Protein AF-A0A0C1HBW5-F1 (afdb_monomer_lite)

Sequence (124 aa):
MYVACRNGSLKIRKKWKQKFKEFNQKIEDRIELEIIVDAYNESERAMGWYYYLQDTMTIPFKAKCIQSVSTSPLKIDEIIEIIGMNDEENCEYDMFVQVKWKDKETLGVPLKQLKGINVDDKTK

Radius of gyration: 19.71 Å; chains: 1; bounding box: 50×55×44 Å

pLDDT: mean 88.56, std 13.75, range [36.69, 97.75]

Foldseek 3Di:
DDDDPPPPVVVVVVVVVVVVVVVVVVVVCCLDPQQQDPPPDLQSNLVSPQVLLQVQFDDWFKKAFCDDDPQDPDDHRDIWTFGGWDDSVVRSPATWTWTDDPDDDTDTDGPVRIDTDPGDPSND

Secondary structure (DSSP, 8-state):
------HHHHHHHHHHHHHHHHHHHHHHHHIIIIISTT--SHHHHHHHHHHHHHHHS-SSEEEEE-S--TT--PPTT-EEEEEEE--GGGGSSS-EEEEEETTTEEEEEEGGGEEESS--TTT-

Structure (mmCIF, N/CA/C/O backbone):
data_AF-A0A0C1HBW5-F1
#
_entry.id   AF-A0A0C1HBW5-F1
#
loop_
_atom_site.group_PDB
_atom_site.id
_atom_site.type_symbol
_atom_site.label_atom_id
_atom_site.label_alt_id
_atom_site.label_comp_id
_atom_site.label_asym_id
_atom_site.label_entity_id
_atom_site.label_seq_id
_atom_site.pdbx_PDB_ins_code
_atom_site.Cartn_x
_atom_site.Cartn_y
_atom_site.Cartn_z
_atom_site.occupancy
_atom_site.B_iso_or_equiv
_atom_site.auth_seq_id
_atom_site.auth_comp_id
_atom_site.auth_asym_id
_atom_site.auth_atom_id
_atom_site.pdbx_PDB_model_num
ATOM 1 N N . MET A 1 1 ? -29.989 -43.365 -26.267 1.00 36.69 1 MET A N 1
ATOM 2 C CA . MET A 1 1 ? -30.205 -41.929 -25.979 1.00 36.69 1 MET A CA 1
ATOM 3 C C . MET A 1 1 ? -28.894 -41.336 -25.476 1.00 36.69 1 MET A C 1
ATOM 5 O O . MET A 1 1 ? -28.531 -41.567 -24.333 1.00 36.69 1 MET A O 1
ATOM 9 N N . TYR A 1 2 ? -28.140 -40.656 -26.343 1.00 41.19 2 TYR A N 1
ATOM 10 C CA . TYR A 1 2 ? -26.949 -39.893 -25.955 1.00 41.19 2 TYR A CA 1
ATOM 11 C C . TYR A 1 2 ? -27.329 -38.416 -25.872 1.00 41.19 2 TYR A C 1
ATOM 13 O O . TYR A 1 2 ? -27.744 -37.856 -26.881 1.00 41.19 2 TYR A O 1
ATOM 21 N N . VAL A 1 3 ? -27.120 -37.772 -24.722 1.00 44.44 3 VAL A N 1
ATOM 22 C CA . VAL A 1 3 ? -26.873 -36.324 -24.675 1.00 44.44 3 VAL A CA 1
ATOM 23 C C . VAL A 1 3 ? -25.718 -36.073 -23.713 1.00 44.44 3 VAL A C 1
ATOM 25 O O . VAL A 1 3 ? -25.819 -36.233 -22.499 1.00 44.44 3 VAL A O 1
ATOM 28 N N . ALA A 1 4 ? -24.579 -35.717 -24.300 1.00 47.53 4 ALA A N 1
ATOM 29 C CA . ALA A 1 4 ? -23.361 -35.342 -23.611 1.00 47.53 4 ALA A CA 1
ATOM 30 C C . ALA A 1 4 ? -23.499 -33.931 -23.017 1.00 47.53 4 ALA A C 1
ATOM 32 O O . ALA A 1 4 ? -23.410 -32.938 -23.733 1.00 47.53 4 ALA A O 1
ATOM 33 N N . CYS A 1 5 ? -23.630 -33.829 -21.694 1.00 42.75 5 CYS A N 1
ATOM 34 C CA . CYS A 1 5 ? -23.525 -32.560 -20.971 1.00 42.75 5 CYS A CA 1
ATOM 35 C C . CYS A 1 5 ? -22.153 -32.463 -20.272 1.00 42.75 5 CYS A C 1
ATOM 37 O O . CYS A 1 5 ? -22.045 -32.544 -19.055 1.00 42.75 5 CYS A O 1
ATOM 39 N N . ARG A 1 6 ? -21.059 -32.378 -21.047 1.00 51.47 6 ARG A N 1
ATOM 40 C CA . ARG A 1 6 ? -19.685 -32.178 -20.511 1.00 51.47 6 ARG A CA 1
ATOM 41 C C . ARG A 1 6 ? -18.938 -30.976 -21.111 1.00 51.47 6 ARG A C 1
ATOM 43 O O . ARG A 1 6 ? -17.860 -30.620 -20.642 1.00 51.47 6 ARG A O 1
ATOM 50 N N . ASN A 1 7 ? -19.516 -30.300 -22.107 1.00 49.22 7 ASN A N 1
ATOM 51 C CA . ASN A 1 7 ? -18.807 -29.293 -22.911 1.00 49.22 7 ASN A CA 1
ATOM 52 C C . ASN A 1 7 ? -18.790 -27.867 -22.317 1.00 49.22 7 ASN A C 1
ATOM 54 O O . ASN A 1 7 ? -17.967 -27.053 -22.738 1.00 49.22 7 ASN A O 1
ATOM 58 N N . GLY A 1 8 ? -19.650 -27.550 -21.341 1.00 52.88 8 GLY A N 1
ATOM 59 C CA . GLY A 1 8 ? -19.714 -26.215 -20.722 1.00 52.88 8 GLY A CA 1
ATOM 60 C C . GLY A 1 8 ? -18.544 -25.918 -19.775 1.00 52.88 8 GLY A C 1
ATOM 61 O O . GLY A 1 8 ? -17.915 -24.867 -19.871 1.00 52.88 8 GLY A O 1
ATOM 62 N N . SER A 1 9 ? -18.181 -26.878 -18.919 1.00 59.91 9 SER A N 1
ATOM 63 C CA . SER A 1 9 ? -17.140 -26.706 -17.888 1.00 59.91 9 SER A CA 1
ATOM 64 C C . SER A 1 9 ? -15.728 -26.522 -18.473 1.00 59.91 9 SER A C 1
ATOM 66 O O . SER A 1 9 ? -14.962 -25.662 -18.036 1.00 59.91 9 SER A O 1
ATOM 68 N N . LEU A 1 10 ? -15.392 -27.256 -19.542 1.00 58.00 10 LEU A N 1
ATOM 69 C CA . LEU A 1 10 ? -14.079 -27.168 -20.196 1.00 58.00 10 LEU A CA 1
ATOM 70 C C . LEU A 1 10 ? -13.863 -25.836 -20.927 1.00 58.00 10 LEU A C 1
ATOM 72 O O . LEU A 1 10 ? -12.755 -25.297 -20.900 1.00 58.00 10 LEU A O 1
ATOM 76 N N . LYS A 1 11 ? -14.908 -25.287 -21.560 1.00 64.62 11 LYS A N 1
ATOM 77 C CA . LYS A 1 11 ? -14.842 -23.982 -22.237 1.00 64.62 11 LYS A CA 1
ATOM 78 C C . LYS A 1 11 ? -14.648 -22.846 -21.236 1.00 64.62 11 LYS A C 1
ATOM 80 O O . LYS A 1 11 ? -13.801 -21.984 -21.461 1.00 64.62 11 LYS A O 1
ATOM 85 N N . ILE A 1 12 ? -15.360 -22.893 -20.108 1.00 68.69 12 ILE A N 1
ATOM 86 C CA . ILE A 1 12 ? -15.187 -21.942 -19.004 1.00 68.69 12 ILE A CA 1
ATOM 87 C C . ILE A 1 12 ? -13.747 -22.033 -18.483 1.00 68.69 12 ILE A C 1
ATOM 89 O O . ILE A 1 12 ? -13.030 -21.038 -18.496 1.00 68.69 12 ILE A O 1
ATOM 93 N N . ARG A 1 13 ? -13.256 -23.234 -18.156 1.00 69.50 13 ARG A N 1
ATOM 94 C CA . ARG A 1 13 ? -11.890 -23.426 -17.639 1.00 69.50 13 ARG A CA 1
ATOM 95 C C . ARG A 1 13 ? -10.799 -22.933 -18.599 1.00 69.50 13 ARG A C 1
ATOM 97 O O . ARG A 1 13 ? -9.824 -22.344 -18.145 1.00 69.50 13 ARG A O 1
ATOM 104 N N . LYS A 1 14 ? -10.955 -23.133 -19.914 1.00 71.31 14 LYS A N 1
ATOM 105 C CA . LYS A 1 14 ? -10.024 -22.601 -20.929 1.00 71.31 14 LYS A CA 1
ATOM 106 C C . LYS A 1 14 ? -10.069 -21.070 -21.011 1.00 71.31 14 LYS A C 1
ATOM 108 O O . LYS A 1 14 ? -9.013 -20.448 -21.028 1.00 71.31 14 LYS A O 1
ATOM 113 N N . LYS A 1 15 ? -11.265 -20.468 -20.991 1.00 78.69 15 LYS A N 1
ATOM 114 C CA . LYS A 1 15 ? -11.445 -19.006 -21.007 1.00 78.69 15 LYS A CA 1
ATOM 115 C C . LYS A 1 15 ? -10.817 -18.336 -19.781 1.00 78.69 15 LYS A C 1
ATOM 117 O O . LYS A 1 15 ? -10.128 -17.334 -19.928 1.00 78.69 15 LYS A O 1
ATOM 122 N N . TRP A 1 16 ? -11.010 -18.909 -18.590 1.00 77.06 16 TRP A N 1
ATOM 123 C CA . TRP A 1 16 ? -10.391 -18.415 -17.355 1.00 77.06 16 TRP A CA 1
ATOM 124 C C . TRP A 1 16 ? -8.868 -18.533 -17.386 1.00 77.06 16 TRP A C 1
ATOM 126 O O . TRP A 1 16 ? -8.194 -17.576 -17.028 1.00 77.06 16 TRP A O 1
ATOM 136 N N . LYS A 1 17 ? -8.321 -19.655 -17.874 1.00 80.12 17 LYS A N 1
ATOM 137 C CA . LYS A 1 17 ? -6.866 -19.820 -18.037 1.00 80.12 17 LYS A CA 1
ATOM 138 C C . LYS A 1 17 ? -6.260 -18.761 -18.955 1.00 80.12 17 LYS A C 1
ATOM 140 O O . LYS A 1 17 ? -5.233 -18.190 -18.613 1.00 80.12 17 LYS A O 1
ATOM 145 N N . GLN A 1 18 ? -6.898 -18.500 -20.094 1.00 82.31 18 GLN A N 1
ATOM 146 C CA . GLN A 1 18 ? -6.420 -17.498 -21.044 1.00 82.31 18 GLN A CA 1
ATOM 147 C C . GLN A 1 18 ? -6.489 -16.084 -20.450 1.00 82.31 18 GLN A C 1
ATOM 149 O O . GLN A 1 18 ? -5.489 -15.376 -20.452 1.00 82.31 18 GLN A O 1
ATOM 154 N N . LYS A 1 19 ? -7.631 -15.713 -19.852 1.00 81.00 19 LYS A N 1
ATOM 155 C CA . LYS A 1 19 ? -7.802 -14.407 -19.200 1.00 81.00 19 LYS A CA 1
ATOM 156 C C . LYS A 1 19 ? -6.811 -14.198 -18.048 1.00 81.00 19 LYS A C 1
ATOM 158 O O . LYS A 1 19 ? -6.280 -13.108 -17.896 1.00 81.00 19 LYS A O 1
ATOM 163 N N . PHE A 1 20 ? -6.564 -15.232 -17.244 1.00 83.12 20 PHE A N 1
ATOM 164 C CA . PHE A 1 20 ? -5.580 -15.190 -16.161 1.00 83.12 20 PHE A CA 1
ATOM 165 C C . PHE A 1 20 ? -4.159 -15.003 -16.698 1.00 83.12 20 PHE A C 1
ATOM 167 O O . PHE A 1 20 ? -3.422 -14.177 -16.180 1.00 83.12 20 PHE A O 1
ATOM 174 N N . LYS A 1 21 ? -3.798 -15.704 -17.782 1.00 86.44 21 LYS A N 1
ATOM 175 C CA . LYS A 1 21 ? -2.499 -15.532 -18.441 1.00 86.44 21 LYS A CA 1
ATOM 176 C C . LYS A 1 21 ? -2.296 -14.094 -18.930 1.00 86.44 21 LYS A C 1
ATOM 178 O O . LYS A 1 21 ? -1.252 -13.516 -18.671 1.00 86.44 21 LYS A O 1
ATOM 183 N N . GLU A 1 22 ? -3.287 -13.525 -19.613 1.00 85.94 22 GLU A N 1
ATOM 184 C CA . GLU A 1 22 ? -3.232 -12.139 -20.104 1.00 85.94 22 GLU A CA 1
ATOM 185 C C . GLU A 1 22 ? -3.166 -11.118 -18.964 1.00 85.94 22 GLU A C 1
ATOM 187 O O . GLU A 1 22 ? -2.435 -10.139 -19.059 1.00 85.94 22 GLU A O 1
ATOM 192 N N . PHE A 1 23 ? -3.923 -11.337 -17.886 1.00 86.31 23 PHE A N 1
ATOM 193 C CA . PHE A 1 23 ? -3.891 -10.475 -16.706 1.00 86.31 23 PHE A CA 1
ATOM 194 C C . PHE A 1 23 ? -2.525 -10.502 -16.022 1.00 86.31 23 PHE A C 1
ATOM 196 O O . PHE A 1 23 ? -1.980 -9.441 -15.735 1.00 86.31 23 PHE A O 1
ATOM 203 N N . ASN A 1 24 ? -1.954 -11.692 -15.828 1.00 89.31 24 ASN A N 1
ATOM 204 C CA . ASN A 1 24 ? -0.613 -11.821 -15.276 1.00 89.31 24 ASN A CA 1
ATOM 205 C C . ASN A 1 24 ? 0.407 -11.126 -16.174 1.00 89.31 24 ASN A C 1
ATOM 207 O O . ASN A 1 24 ? 1.181 -10.336 -15.663 1.00 89.31 24 ASN A O 1
ATOM 211 N N . GLN A 1 25 ? 0.349 -11.323 -17.497 1.00 92.56 25 GLN A N 1
ATOM 212 C CA . GLN A 1 25 ? 1.284 -10.661 -18.410 1.00 92.56 25 GLN A CA 1
ATOM 213 C C . GLN A 1 25 ? 1.237 -9.138 -18.271 1.00 92.56 25 GLN A C 1
ATOM 215 O O . GLN A 1 25 ? 2.279 -8.516 -18.178 1.00 92.56 25 GLN A O 1
ATOM 220 N N . LYS A 1 26 ? 0.046 -8.537 -18.168 1.00 92.38 26 LYS A N 1
ATOM 221 C CA . LYS A 1 26 ? -0.078 -7.087 -17.949 1.00 92.38 26 LYS A CA 1
ATOM 222 C C . LYS A 1 26 ? 0.528 -6.621 -16.626 1.00 92.38 26 LYS A C 1
ATOM 224 O O . LYS A 1 26 ? 1.005 -5.496 -16.553 1.00 92.38 26 LYS A O 1
ATOM 229 N N . ILE A 1 27 ? 0.455 -7.444 -15.580 1.00 92.81 27 ILE A N 1
ATOM 230 C CA . ILE A 1 27 ? 1.099 -7.139 -14.300 1.00 92.81 27 ILE A CA 1
ATOM 231 C C . ILE A 1 27 ? 2.615 -7.224 -14.450 1.00 92.81 27 ILE A C 1
ATOM 233 O O . ILE A 1 27 ? 3.286 -6.281 -14.053 1.00 92.81 27 ILE A O 1
ATOM 237 N N . GLU A 1 28 ? 3.132 -8.303 -15.042 1.00 94.06 28 GLU A N 1
ATOM 238 C CA . GLU A 1 28 ? 4.571 -8.479 -15.280 1.00 94.06 28 GLU A CA 1
ATOM 239 C C . GLU A 1 28 ? 5.128 -7.347 -16.153 1.00 94.06 28 GLU A C 1
ATOM 241 O O . GLU A 1 28 ? 6.120 -6.727 -15.792 1.00 94.06 28 GLU A O 1
ATOM 246 N N . ASP A 1 29 ? 4.442 -7.007 -17.249 1.00 94.62 29 ASP A N 1
ATOM 247 C CA . ASP A 1 29 ? 4.838 -5.920 -18.149 1.00 94.62 29 ASP A CA 1
ATOM 248 C C . ASP A 1 29 ? 4.892 -4.586 -17.399 1.00 94.62 29 ASP A C 1
ATOM 250 O O . ASP A 1 29 ? 5.837 -3.825 -17.562 1.00 94.62 29 ASP A O 1
ATOM 254 N N . ARG A 1 30 ? 3.905 -4.306 -16.541 1.00 95.12 30 ARG A N 1
ATOM 255 C CA . ARG A 1 30 ? 3.897 -3.085 -15.731 1.00 95.12 30 ARG A CA 1
ATOM 256 C C . ARG A 1 30 ? 5.021 -3.077 -14.700 1.00 95.12 30 ARG A C 1
ATOM 258 O O . ARG A 1 30 ? 5.647 -2.045 -14.500 1.00 95.12 30 ARG A O 1
ATOM 265 N N . ILE A 1 31 ? 5.287 -4.210 -14.054 1.00 95.12 31 ILE A N 1
ATOM 266 C CA . ILE A 1 31 ? 6.400 -4.328 -13.110 1.00 95.12 31 ILE A CA 1
ATOM 267 C C . ILE A 1 31 ? 7.713 -4.012 -13.836 1.00 95.12 31 ILE A C 1
ATOM 269 O O . ILE A 1 31 ? 8.411 -3.089 -13.431 1.00 95.12 31 ILE A O 1
ATOM 273 N N . GLU A 1 32 ? 8.007 -4.705 -14.933 1.00 94.56 32 GLU A N 1
ATOM 274 C CA . GLU A 1 32 ? 9.281 -4.587 -15.655 1.00 94.56 32 GLU A CA 1
ATOM 275 C C . GLU A 1 32 ? 9.456 -3.243 -16.384 1.00 94.56 32 GLU A C 1
ATOM 277 O O . GLU A 1 32 ? 10.565 -2.721 -16.451 1.00 94.56 32 GLU A O 1
ATOM 282 N N . LEU A 1 33 ? 8.378 -2.673 -16.936 1.00 93.88 33 LEU A N 1
ATOM 283 C CA . LEU A 1 33 ? 8.449 -1.499 -17.817 1.00 93.88 33 LEU A CA 1
ATOM 284 C C . LEU A 1 33 ? 8.024 -0.181 -17.164 1.00 93.88 33 LEU A C 1
ATOM 286 O O . LEU A 1 33 ? 8.243 0.869 -17.766 1.00 93.88 33 LEU A O 1
ATOM 290 N N . GLU A 1 34 ? 7.415 -0.210 -15.976 1.00 93.62 34 GLU A N 1
ATOM 291 C CA . GLU A 1 34 ? 7.016 1.008 -15.253 1.00 93.62 34 GLU A CA 1
ATOM 292 C C . GLU A 1 34 ? 7.588 1.077 -13.833 1.00 93.62 34 GLU A C 1
ATOM 294 O O . GLU A 1 34 ? 7.941 2.166 -13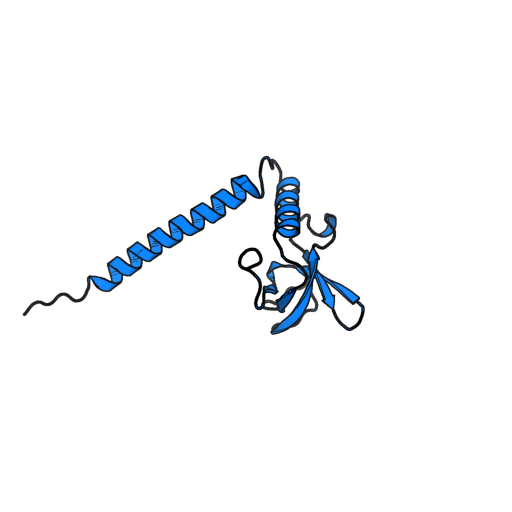.391 1.00 93.62 34 GLU A O 1
ATOM 299 N N . ILE A 1 35 ? 7.688 -0.048 -13.111 1.00 95.00 35 ILE A N 1
ATOM 300 C CA . ILE A 1 35 ? 8.049 -0.037 -11.682 1.00 95.00 35 ILE A CA 1
ATOM 301 C C . ILE A 1 35 ? 9.554 -0.199 -11.474 1.00 95.00 35 ILE A C 1
ATOM 303 O O . ILE A 1 35 ? 10.169 0.609 -10.790 1.00 95.00 35 ILE A O 1
ATOM 307 N N . ILE A 1 36 ? 10.159 -1.244 -12.038 1.00 94.56 36 ILE A N 1
ATOM 308 C CA . ILE A 1 36 ? 11.573 -1.590 -11.814 1.00 94.56 36 ILE A CA 1
ATOM 309 C C . ILE A 1 36 ? 12.448 -1.309 -13.043 1.00 94.56 36 ILE A C 1
ATOM 311 O O . ILE A 1 36 ? 13.423 -2.020 -13.292 1.00 94.56 36 ILE A O 1
ATOM 315 N N . VAL A 1 37 ? 12.091 -0.277 -13.811 1.00 92.50 37 VAL A N 1
ATOM 316 C CA . VAL A 1 37 ? 12.816 0.135 -15.021 1.00 92.50 37 VAL A CA 1
ATOM 317 C C . VAL A 1 37 ? 14.264 0.447 -14.671 1.00 92.50 37 VAL A C 1
ATOM 319 O O . VAL A 1 37 ? 14.529 1.256 -13.786 1.00 92.50 37 VAL A O 1
ATOM 322 N N . ASP A 1 38 ? 15.191 -0.209 -15.367 1.00 91.19 38 ASP A N 1
ATOM 323 C CA . ASP A 1 38 ? 16.636 -0.056 -15.172 1.00 91.19 38 ASP A CA 1
ATOM 324 C C . ASP A 1 38 ? 17.113 -0.297 -13.723 1.00 91.19 38 ASP A C 1
ATOM 326 O O . ASP A 1 38 ? 18.171 0.189 -13.327 1.00 91.19 38 ASP A O 1
ATOM 330 N N . ALA A 1 39 ? 16.368 -1.074 -12.927 1.00 93.75 39 ALA A N 1
ATOM 331 C CA . ALA A 1 39 ? 16.801 -1.482 -11.596 1.00 93.75 39 ALA A CA 1
ATOM 332 C C . ALA A 1 39 ? 17.708 -2.723 -11.677 1.00 93.75 39 ALA A C 1
ATOM 334 O O . ALA A 1 39 ? 17.282 -3.811 -12.074 1.00 93.75 39 ALA A O 1
ATOM 335 N N . TYR A 1 40 ? 18.961 -2.576 -11.258 1.00 91.94 40 TYR A N 1
ATOM 336 C CA . TYR A 1 40 ? 19.995 -3.612 -11.283 1.00 91.94 40 TYR A CA 1
ATOM 337 C C . TYR A 1 40 ? 20.151 -4.337 -9.941 1.00 91.94 40 TYR A C 1
ATOM 339 O O . TYR A 1 40 ? 20.648 -5.465 -9.912 1.00 91.94 40 TYR A O 1
ATOM 347 N N . ASN A 1 41 ? 19.743 -3.715 -8.831 1.00 94.31 41 ASN A N 1
ATOM 348 C CA . ASN A 1 41 ? 19.841 -4.292 -7.489 1.00 94.31 41 ASN A CA 1
ATOM 349 C C . ASN A 1 41 ? 18.527 -4.202 -6.684 1.00 94.31 41 ASN A C 1
ATOM 351 O O . ASN A 1 41 ? 17.534 -3.622 -7.117 1.00 94.31 41 ASN A O 1
ATOM 355 N N . GLU A 1 42 ? 18.503 -4.836 -5.509 1.00 94.19 42 GLU A N 1
ATOM 356 C CA . GLU A 1 42 ? 17.307 -4.920 -4.657 1.00 94.19 42 GLU A CA 1
ATOM 357 C C . GLU A 1 42 ? 16.853 -3.554 -4.124 1.00 94.19 42 GLU A C 1
ATOM 359 O O . GLU A 1 42 ? 15.653 -3.302 -4.057 1.00 94.19 42 GLU A O 1
ATOM 364 N N . SER A 1 43 ? 17.795 -2.660 -3.810 1.00 92.94 43 SER A N 1
ATOM 365 C CA . SER A 1 43 ? 17.495 -1.312 -3.315 1.00 92.94 43 SER A CA 1
ATOM 366 C C . SER A 1 43 ? 16.857 -0.451 -4.405 1.00 92.94 43 SER A C 1
ATOM 368 O O . SER A 1 43 ? 15.814 0.156 -4.180 1.00 92.94 43 SER A O 1
ATOM 370 N N . GLU A 1 44 ? 17.405 -0.476 -5.621 1.00 94.62 44 GLU A N 1
ATOM 371 C CA . GLU A 1 44 ? 16.821 0.213 -6.779 1.00 94.62 44 GLU A CA 1
ATOM 372 C C . GLU A 1 44 ? 15.414 -0.308 -7.083 1.00 94.62 44 GLU A C 1
ATOM 374 O O . GLU A 1 44 ? 14.501 0.473 -7.344 1.00 94.62 44 GLU A O 1
ATOM 379 N N . ARG A 1 45 ? 15.205 -1.628 -6.977 1.00 95.88 45 ARG A N 1
ATOM 380 C CA . ARG A 1 45 ? 13.871 -2.225 -7.122 1.00 95.88 45 ARG A CA 1
ATOM 381 C C . ARG A 1 45 ? 12.910 -1.730 -6.044 1.00 95.88 45 ARG A C 1
ATOM 383 O O . ARG A 1 45 ? 11.767 -1.417 -6.369 1.00 95.88 45 ARG A O 1
ATOM 390 N N . ALA A 1 46 ? 13.350 -1.655 -4.789 1.00 95.31 46 ALA A N 1
ATOM 391 C CA . ALA A 1 46 ? 12.538 -1.131 -3.694 1.00 95.31 46 ALA A CA 1
ATOM 392 C C . ALA A 1 46 ? 12.156 0.340 -3.925 1.00 95.31 46 ALA A C 1
ATOM 394 O O . ALA A 1 46 ? 10.995 0.698 -3.737 1.00 95.31 46 ALA A O 1
ATOM 395 N N . MET A 1 47 ? 13.086 1.164 -4.416 1.00 94.88 47 MET A N 1
ATOM 396 C CA . MET A 1 47 ? 12.819 2.566 -4.757 1.00 94.88 47 MET A CA 1
ATOM 397 C C . MET A 1 47 ? 11.860 2.710 -5.940 1.00 94.88 47 MET A C 1
ATOM 399 O O . MET A 1 47 ? 10.956 3.540 -5.897 1.00 94.88 47 MET A O 1
ATOM 403 N N . GLY A 1 48 ? 11.979 1.853 -6.955 1.00 96.25 48 GLY A N 1
ATOM 404 C CA . GLY A 1 48 ? 11.011 1.786 -8.049 1.00 96.25 48 GLY A CA 1
ATOM 405 C C . GLY A 1 48 ? 9.585 1.526 -7.553 1.00 96.25 48 GLY A C 1
ATOM 406 O O . GLY A 1 48 ? 8.649 2.243 -7.910 1.00 96.25 48 GLY A O 1
ATOM 407 N N . TRP A 1 49 ? 9.419 0.561 -6.641 1.00 96.69 49 TRP A N 1
ATOM 408 C CA . TRP A 1 49 ? 8.137 0.317 -5.969 1.00 96.69 49 TRP A CA 1
ATOM 409 C C . TRP A 1 49 ? 7.669 1.506 -5.135 1.00 96.69 49 TRP A C 1
ATOM 411 O O . TRP A 1 49 ? 6.488 1.852 -5.195 1.00 96.69 49 TRP A O 1
ATOM 421 N N . TYR A 1 50 ? 8.575 2.123 -4.377 1.00 96.44 50 TYR A N 1
ATOM 422 C CA . TYR A 1 50 ? 8.267 3.268 -3.531 1.00 96.44 50 TYR A CA 1
ATOM 423 C C . TYR A 1 50 ? 7.679 4.423 -4.344 1.00 96.44 50 TYR A C 1
ATOM 425 O O . TYR A 1 50 ? 6.552 4.845 -4.075 1.00 96.44 50 TYR A O 1
ATOM 433 N N . TYR A 1 51 ? 8.399 4.878 -5.373 1.00 95.69 51 TYR A N 1
ATOM 434 C CA . TYR A 1 51 ? 7.968 6.001 -6.203 1.00 95.69 51 TYR A CA 1
ATOM 435 C C . TYR A 1 51 ? 6.716 5.667 -7.007 1.00 95.69 51 TYR A C 1
ATOM 437 O O . TYR A 1 51 ? 5.778 6.461 -7.036 1.00 95.69 51 TYR A O 1
ATOM 445 N N . TYR A 1 52 ? 6.630 4.457 -7.570 1.00 95.81 52 TYR A N 1
ATOM 446 C CA . TYR A 1 52 ? 5.426 4.034 -8.280 1.00 95.81 52 TYR A CA 1
ATOM 447 C C . TYR A 1 52 ? 4.180 4.095 -7.386 1.00 95.81 52 TYR A C 1
ATOM 449 O O . TYR A 1 52 ? 3.141 4.619 -7.795 1.00 95.81 52 TYR A O 1
ATOM 457 N N . LEU A 1 53 ? 4.264 3.567 -6.160 1.00 95.75 53 LEU A N 1
ATOM 458 C CA . LEU A 1 53 ? 3.151 3.587 -5.213 1.00 95.75 53 LEU A CA 1
ATOM 459 C C . LEU A 1 53 ? 2.836 5.003 -4.729 1.00 95.75 53 LEU A C 1
ATOM 461 O O . LEU A 1 53 ? 1.657 5.352 -4.645 1.00 95.75 53 LEU A O 1
ATOM 465 N N . GLN A 1 54 ? 3.858 5.811 -4.440 1.00 94.88 54 GLN A N 1
ATOM 466 C CA . GLN A 1 54 ? 3.694 7.204 -4.028 1.00 94.88 54 GLN A CA 1
ATOM 467 C C . GLN A 1 54 ? 2.953 8.026 -5.092 1.00 94.88 54 GLN A C 1
ATOM 469 O O . GLN A 1 54 ? 2.031 8.762 -4.744 1.00 94.88 54 GLN A O 1
ATOM 474 N N . ASP A 1 55 ? 3.298 7.849 -6.369 1.00 94.19 55 ASP A N 1
ATOM 475 C CA . ASP A 1 55 ? 2.694 8.589 -7.482 1.00 94.19 55 ASP A CA 1
ATOM 476 C C . ASP A 1 55 ? 1.317 8.047 -7.895 1.00 94.19 55 ASP A C 1
ATOM 478 O O . ASP A 1 55 ? 0.468 8.789 -8.399 1.00 94.19 55 ASP A O 1
ATOM 482 N N . THR A 1 56 ? 1.080 6.743 -7.712 1.00 93.44 56 THR A N 1
ATOM 483 C CA . THR A 1 56 ? -0.141 6.083 -8.204 1.00 93.44 56 THR A CA 1
ATOM 484 C C . THR A 1 56 ? -1.282 6.105 -7.188 1.00 93.44 56 THR A C 1
ATOM 486 O O . THR A 1 56 ? -2.448 6.180 -7.588 1.00 93.44 56 THR A O 1
ATOM 489 N N . MET A 1 57 ? -0.985 6.023 -5.887 1.00 94.38 57 MET A N 1
ATOM 490 C CA . MET A 1 57 ? -2.023 5.989 -4.856 1.00 94.38 57 MET A CA 1
ATOM 491 C C . MET A 1 57 ? -2.689 7.354 -4.684 1.00 94.38 57 MET A C 1
ATOM 493 O O . MET A 1 57 ? -2.053 8.354 -4.361 1.00 94.38 57 MET A O 1
ATOM 497 N N . THR A 1 58 ? -4.015 7.380 -4.796 1.00 95.06 58 THR A N 1
ATOM 498 C CA . THR A 1 58 ? -4.801 8.577 -4.492 1.00 95.06 58 THR A CA 1
ATOM 499 C C . THR A 1 58 ? -5.039 8.658 -2.987 1.00 95.06 58 THR A C 1
ATOM 501 O O . THR A 1 58 ? -5.843 7.914 -2.428 1.00 95.06 58 THR A O 1
ATOM 504 N N . ILE A 1 59 ? -4.332 9.571 -2.327 1.00 93.31 59 ILE A N 1
ATOM 505 C CA . ILE A 1 59 ? -4.326 9.748 -0.870 1.00 93.31 59 ILE A CA 1
ATOM 506 C C . ILE A 1 59 ? -4.991 11.091 -0.505 1.00 93.31 59 ILE A C 1
ATOM 508 O O . ILE A 1 59 ? -4.831 12.064 -1.245 1.00 93.31 59 ILE A O 1
ATOM 512 N N . PRO A 1 60 ? -5.716 11.192 0.631 1.00 95.62 60 PRO A N 1
ATOM 513 C CA . PRO A 1 60 ? -5.962 10.153 1.638 1.00 95.62 60 PRO A CA 1
ATOM 514 C C . PRO A 1 60 ? -7.118 9.206 1.293 1.00 95.62 60 PRO A C 1
ATOM 516 O O . PRO A 1 60 ? -8.070 9.583 0.610 1.00 95.62 60 PRO A O 1
ATOM 519 N N . PHE A 1 61 ? -7.074 7.980 1.829 1.00 96.50 61 PHE A N 1
ATOM 520 C CA . PHE A 1 61 ? -8.171 7.012 1.709 1.00 96.50 61 PHE A CA 1
ATOM 521 C C . PHE A 1 61 ? -8.273 6.069 2.913 1.00 96.50 61 PHE A C 1
ATOM 523 O O . PHE A 1 61 ? -7.328 5.882 3.678 1.00 96.50 61 PHE A O 1
ATOM 530 N N . LYS A 1 62 ? -9.442 5.442 3.090 1.00 96.81 62 LYS A N 1
ATOM 531 C CA . LYS A 1 62 ? -9.668 4.478 4.176 1.00 96.81 62 LYS A CA 1
ATOM 532 C C . LYS A 1 62 ? -9.243 3.078 3.767 1.00 96.81 62 LYS A C 1
ATOM 534 O O . LYS A 1 62 ? -9.576 2.620 2.675 1.00 96.81 62 LYS A O 1
ATOM 539 N N . ALA A 1 63 ? -8.612 2.356 4.682 1.00 97.44 63 ALA A N 1
ATOM 540 C CA . ALA A 1 63 ? -8.282 0.953 4.500 1.00 97.44 63 ALA A CA 1
ATOM 541 C C . ALA A 1 63 ? -8.645 0.130 5.737 1.00 97.44 63 ALA A C 1
ATOM 543 O O . ALA A 1 63 ? -8.713 0.630 6.859 1.00 97.44 63 ALA A O 1
ATOM 544 N N . LYS A 1 64 ? -8.905 -1.153 5.502 1.00 97.69 64 LYS A N 1
ATOM 545 C CA . LYS A 1 64 ? -9.209 -2.149 6.522 1.00 97.69 64 LYS A CA 1
ATOM 546 C C . LYS A 1 64 ? -7.989 -3.030 6.750 1.00 97.69 64 LYS A C 1
ATOM 548 O O . LYS A 1 64 ? -7.443 -3.556 5.781 1.00 97.69 64 LYS A O 1
ATOM 553 N N . CYS A 1 65 ? -7.608 -3.250 8.001 1.00 97.50 65 CYS A N 1
ATOM 554 C CA . CYS A 1 65 ? -6.607 -4.256 8.339 1.00 97.50 65 CYS A CA 1
ATOM 555 C C . CYS A 1 65 ? -7.182 -5.667 8.118 1.00 97.50 65 CYS A C 1
ATOM 557 O O . CYS A 1 65 ? -8.203 -6.033 8.704 1.00 97.50 65 CYS A O 1
ATOM 559 N N . ILE A 1 66 ? -6.555 -6.453 7.239 1.00 97.75 66 ILE A N 1
ATOM 560 C CA . ILE A 1 66 ? -6.985 -7.813 6.867 1.00 97.75 66 ILE A CA 1
ATOM 561 C C . ILE A 1 66 ? -6.067 -8.909 7.418 1.00 97.75 66 ILE A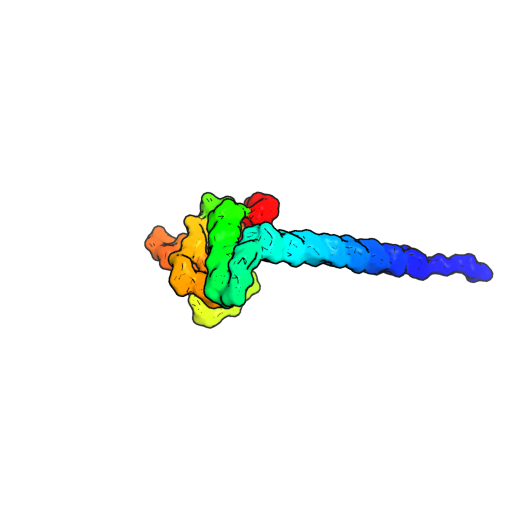 C 1
ATOM 563 O O . ILE A 1 66 ? -6.423 -10.085 7.368 1.00 97.75 66 ILE A O 1
ATOM 567 N N . GLN A 1 67 ? -4.899 -8.540 7.940 1.00 96.38 67 GLN A N 1
ATOM 568 C CA . GLN A 1 67 ? -3.909 -9.464 8.481 1.00 96.38 67 GLN A CA 1
ATOM 569 C C . GLN A 1 67 ? -3.183 -8.808 9.656 1.00 96.38 67 GLN A C 1
ATOM 571 O O . GLN A 1 67 ? -2.850 -7.636 9.592 1.00 96.38 67 GLN A O 1
ATOM 576 N N . SER A 1 68 ? -2.900 -9.569 10.715 1.00 95.25 68 SER A N 1
ATOM 577 C CA . SER A 1 68 ? -2.012 -9.110 11.788 1.00 95.25 68 SER A CA 1
ATOM 578 C C . SER A 1 68 ? -0.559 -9.449 11.453 1.00 95.25 68 SER A C 1
ATOM 580 O O . SER A 1 68 ? -0.267 -10.555 10.989 1.00 95.25 68 SER A O 1
ATOM 582 N N . VAL A 1 69 ? 0.348 -8.506 11.700 1.00 95.19 69 VAL A N 1
ATOM 583 C CA . VAL A 1 69 ? 1.800 -8.668 11.548 1.00 95.19 69 VAL A CA 1
ATOM 584 C C . VAL A 1 69 ? 2.501 -8.174 12.811 1.00 95.19 69 VAL A C 1
ATOM 586 O O . VAL A 1 69 ? 2.021 -7.259 13.471 1.00 95.19 69 VAL A O 1
ATOM 589 N N . SER A 1 70 ? 3.651 -8.755 13.156 1.00 93.50 70 SER A N 1
ATOM 590 C CA . SER A 1 70 ? 4.372 -8.421 14.396 1.00 93.50 70 SER A CA 1
ATOM 591 C C . SER A 1 70 ? 4.877 -6.976 14.455 1.00 93.50 70 SER A C 1
ATOM 593 O O . SER A 1 70 ? 5.079 -6.444 15.542 1.00 93.50 70 SER A O 1
ATOM 595 N N . THR A 1 71 ? 5.074 -6.339 13.301 1.00 91.44 71 THR A N 1
ATOM 596 C CA . THR A 1 71 ? 5.567 -4.962 13.177 1.00 91.44 71 THR A CA 1
ATOM 597 C C . THR A 1 71 ? 4.469 -3.906 13.293 1.00 91.44 71 THR A C 1
ATOM 599 O O . THR A 1 71 ? 4.768 -2.718 13.216 1.00 91.44 71 THR A O 1
ATOM 602 N N . SER A 1 72 ? 3.200 -4.300 13.466 1.00 93.44 72 SER A N 1
ATOM 603 C CA . SER A 1 72 ? 2.075 -3.368 13.517 1.00 93.44 72 SER A CA 1
ATOM 604 C C . SER A 1 72 ? 1.117 -3.676 14.673 1.00 93.44 72 SER A C 1
ATOM 606 O O . SER A 1 72 ? 0.709 -4.823 14.843 1.00 93.44 72 SER A O 1
ATOM 608 N N . PRO A 1 73 ? 0.697 -2.662 15.452 1.00 94.19 73 PRO A N 1
ATOM 609 C CA . PRO A 1 73 ? -0.270 -2.827 16.534 1.00 94.19 73 PRO A CA 1
ATOM 610 C C . PRO A 1 73 ? -1.733 -2.901 16.058 1.00 94.19 73 PRO A C 1
ATOM 612 O O . PRO A 1 73 ? -2.628 -3.007 16.901 1.00 94.19 73 PRO A O 1
ATOM 615 N N . LEU A 1 74 ? -2.000 -2.798 14.749 1.00 95.19 74 LEU A N 1
ATOM 616 C CA . LEU A 1 74 ? -3.361 -2.779 14.211 1.00 95.19 74 LEU A CA 1
ATOM 617 C C . LEU A 1 74 ? -4.079 -4.110 14.434 1.00 95.19 74 LEU A C 1
ATOM 619 O O . LEU A 1 74 ? -3.518 -5.195 14.250 1.00 95.19 74 LEU A O 1
ATOM 623 N N . LYS A 1 75 ? -5.362 -4.026 14.787 1.00 95.38 75 LYS A N 1
ATOM 624 C CA . LYS A 1 75 ? -6.223 -5.201 14.918 1.00 95.38 75 LYS A CA 1
ATOM 625 C C . LYS A 1 75 ? -6.852 -5.549 13.578 1.00 95.38 75 LYS A C 1
ATOM 627 O O . LYS A 1 75 ? -7.175 -4.675 12.779 1.00 95.38 75 LYS A O 1
ATOM 632 N N . ILE A 1 76 ? -7.083 -6.841 13.355 1.00 97.19 76 ILE A N 1
ATOM 633 C CA . ILE A 1 76 ? -7.872 -7.298 12.208 1.00 97.19 76 ILE A CA 1
ATOM 634 C C . ILE A 1 76 ? -9.248 -6.623 12.264 1.00 97.19 76 ILE A C 1
ATOM 636 O O . ILE A 1 76 ? -9.829 -6.458 13.335 1.00 97.19 76 ILE A O 1
ATO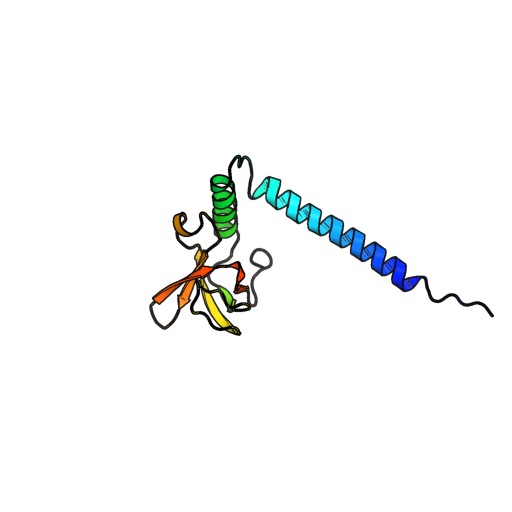M 640 N N . ASP A 1 77 ? -9.737 -6.221 11.096 1.00 97.38 77 ASP A N 1
ATOM 641 C CA . ASP A 1 77 ? -10.961 -5.460 10.873 1.00 97.38 77 ASP A CA 1
ATOM 642 C C . ASP A 1 77 ? -10.955 -3.989 11.327 1.00 97.38 77 ASP A C 1
ATOM 644 O O . ASP A 1 77 ? -11.931 -3.283 11.064 1.00 97.38 77 ASP A O 1
ATOM 648 N N . GLU A 1 78 ? -9.862 -3.492 11.913 1.00 96.06 78 GLU A N 1
ATOM 649 C CA . GLU A 1 78 ? -9.693 -2.069 12.225 1.00 96.06 78 GLU A CA 1
ATOM 650 C C . GLU A 1 78 ? -9.660 -1.232 10.935 1.00 96.06 78 GLU A C 1
ATOM 652 O O . GLU A 1 78 ? -9.002 -1.598 9.954 1.00 96.06 78 GLU A O 1
ATOM 657 N N . ILE A 1 79 ? -10.402 -0.120 10.925 1.00 96.56 79 ILE A N 1
ATOM 658 C CA . ILE A 1 79 ? -10.456 0.822 9.801 1.00 96.56 79 ILE A CA 1
ATOM 659 C C . ILE A 1 79 ? -9.588 2.024 10.145 1.00 96.56 79 ILE A C 1
ATOM 661 O O . ILE A 1 79 ? -9.846 2.713 11.130 1.00 96.56 79 ILE A O 1
ATOM 665 N N . ILE A 1 80 ? -8.606 2.291 9.294 1.00 95.56 80 ILE A N 1
ATOM 666 C CA . ILE A 1 80 ? -7.679 3.413 9.422 1.00 95.56 80 ILE A CA 1
ATOM 667 C C . ILE A 1 80 ? -7.707 4.280 8.162 1.00 95.56 80 ILE A C 1
ATOM 669 O O . ILE A 1 80 ? -8.230 3.876 7.120 1.00 95.56 80 ILE A O 1
ATOM 673 N N . GLU A 1 81 ? -7.170 5.491 8.263 1.00 96.12 81 GLU A N 1
ATOM 674 C CA . GLU A 1 81 ? -6.981 6.393 7.128 1.00 96.12 81 GLU A CA 1
ATOM 675 C C . GLU A 1 81 ? -5.501 6.413 6.756 1.00 96.12 81 GLU A C 1
ATOM 677 O O . GLU A 1 81 ? -4.660 6.749 7.590 1.00 96.12 81 GLU A O 1
ATOM 682 N N . ILE A 1 82 ? -5.195 6.019 5.522 1.00 96.81 82 ILE A N 1
ATOM 683 C CA . ILE A 1 82 ? -3.864 6.137 4.934 1.00 96.81 82 ILE A CA 1
ATOM 684 C C . ILE A 1 82 ? -3.698 7.580 4.468 1.00 96.81 82 ILE A C 1
ATOM 686 O O . ILE A 1 82 ? -4.548 8.104 3.743 1.00 96.81 82 ILE A O 1
ATOM 690 N N . ILE A 1 83 ? -2.607 8.208 4.896 1.00 96.12 83 ILE A N 1
ATOM 691 C CA . ILE A 1 83 ? -2.316 9.628 4.662 1.00 96.12 83 ILE A CA 1
ATOM 692 C C . ILE A 1 83 ? -1.046 9.858 3.837 1.00 96.12 83 ILE A C 1
ATOM 694 O O . ILE A 1 83 ? -0.791 10.991 3.444 1.00 96.12 83 ILE A O 1
ATOM 698 N N . GLY A 1 84 ? -0.270 8.810 3.554 1.00 95.56 84 GLY A N 1
ATOM 699 C CA . GLY A 1 84 ? 0.956 8.914 2.767 1.00 95.56 84 GLY A CA 1
ATOM 700 C C . GLY A 1 84 ? 1.732 7.603 2.707 1.00 95.56 84 GLY A C 1
ATOM 701 O O . GLY A 1 84 ? 1.431 6.658 3.439 1.00 95.56 84 GLY A O 1
ATOM 702 N N . MET A 1 85 ? 2.758 7.567 1.860 1.00 96.50 85 MET A N 1
ATOM 703 C CA . MET A 1 85 ? 3.866 6.621 2.021 1.00 96.50 85 MET A CA 1
ATOM 704 C C . MET A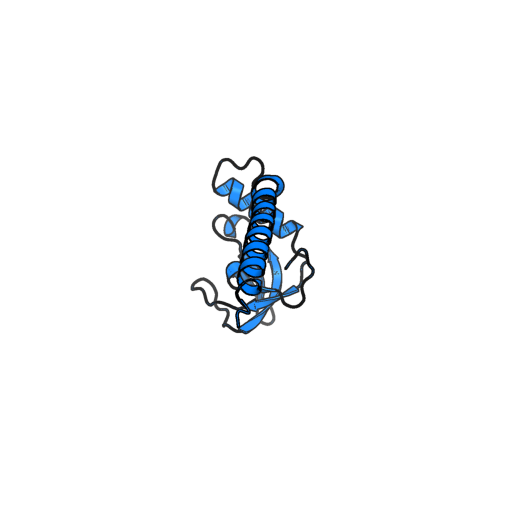 1 85 ? 4.675 6.986 3.271 1.00 96.50 85 MET A C 1
ATOM 706 O O . MET A 1 85 ? 4.646 8.133 3.718 1.00 96.50 85 MET A O 1
ATOM 710 N N . ASN A 1 86 ? 5.354 6.009 3.866 1.00 95.62 86 ASN A N 1
ATOM 711 C CA . ASN A 1 86 ? 6.329 6.286 4.919 1.00 95.62 86 ASN A CA 1
ATOM 712 C C . ASN A 1 86 ? 7.639 6.828 4.328 1.00 95.62 86 ASN A C 1
ATOM 714 O O . ASN A 1 86 ? 7.769 6.912 3.109 1.00 95.62 86 ASN A O 1
ATOM 718 N N . ASP A 1 87 ? 8.592 7.201 5.176 1.00 93.94 87 ASP A N 1
ATOM 719 C CA . ASP A 1 87 ? 9.905 7.664 4.715 1.00 93.94 87 ASP A CA 1
ATOM 720 C C . ASP A 1 87 ? 10.607 6.567 3.889 1.00 93.94 87 ASP A C 1
ATOM 722 O O . ASP A 1 87 ? 10.412 5.368 4.139 1.00 93.94 87 ASP A O 1
ATOM 726 N N . GLU A 1 88 ? 11.392 6.977 2.891 1.00 92.69 88 GLU A N 1
ATOM 727 C CA . GLU A 1 88 ? 12.061 6.083 1.932 1.00 92.69 88 GLU A CA 1
ATOM 728 C C . GLU A 1 88 ? 12.945 5.045 2.634 1.00 92.69 88 GLU A C 1
ATOM 730 O O . GLU A 1 88 ? 12.909 3.865 2.282 1.00 92.69 88 GLU A O 1
ATOM 735 N N . GLU A 1 89 ? 13.650 5.442 3.699 1.00 91.94 89 GLU A N 1
ATOM 736 C CA . GLU A 1 89 ? 14.549 4.571 4.465 1.00 91.94 89 GLU A CA 1
ATOM 737 C C . GLU A 1 89 ? 13.794 3.427 5.157 1.00 91.94 89 GLU A C 1
ATOM 739 O O . GLU A 1 89 ? 14.312 2.323 5.326 1.00 91.94 89 GLU A O 1
ATOM 744 N N . ASN A 1 90 ? 12.531 3.656 5.530 1.00 91.31 90 ASN A N 1
ATOM 745 C CA . ASN A 1 90 ? 11.680 2.610 6.097 1.00 91.31 90 ASN A CA 1
ATOM 746 C C . ASN A 1 90 ? 11.169 1.633 5.028 1.00 91.31 90 ASN A C 1
ATOM 748 O O . ASN A 1 90 ? 10.656 0.567 5.377 1.00 91.31 90 ASN A O 1
ATOM 752 N N . CYS A 1 91 ? 11.277 1.999 3.747 1.00 93.06 91 CYS A N 1
ATOM 753 C CA . CYS A 1 91 ? 10.724 1.259 2.622 1.00 93.06 91 CYS A CA 1
ATOM 754 C C . CYS A 1 91 ? 11.770 0.488 1.801 1.00 93.06 91 CYS A C 1
ATOM 756 O O . CYS A 1 91 ? 11.438 -0.068 0.759 1.00 93.06 91 CYS A O 1
ATOM 758 N N . GLU A 1 92 ? 13.015 0.390 2.275 1.00 91.62 92 GLU A N 1
ATOM 759 C CA . GLU A 1 92 ? 14.080 -0.352 1.581 1.00 91.62 92 GLU A CA 1
ATOM 760 C C . GLU A 1 92 ? 13.779 -1.854 1.420 1.00 91.62 92 GLU A C 1
ATOM 762 O O . GLU A 1 92 ? 14.226 -2.472 0.456 1.00 91.62 92 GLU A O 1
ATOM 767 N N . TYR A 1 93 ? 13.017 -2.450 2.347 1.00 90.88 93 TYR A N 1
ATOM 768 C CA . TYR A 1 93 ? 12.765 -3.902 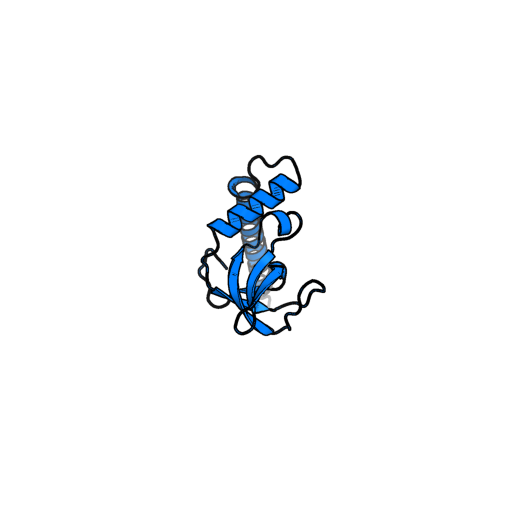2.380 1.00 90.88 93 TYR A CA 1
ATOM 769 C C . TYR A 1 93 ? 11.287 -4.299 2.257 1.00 90.88 93 TYR A C 1
ATOM 771 O O . TYR A 1 93 ? 10.981 -5.424 1.861 1.00 90.88 93 TYR A O 1
ATOM 779 N N . ASP A 1 94 ? 10.358 -3.421 2.630 1.00 93.31 94 ASP A N 1
ATOM 780 C CA . ASP A 1 94 ? 8.911 -3.645 2.534 1.00 93.31 94 ASP A CA 1
ATOM 781 C C . ASP A 1 94 ? 8.215 -2.291 2.388 1.00 93.31 94 ASP A C 1
ATOM 783 O O . ASP A 1 94 ? 8.743 -1.278 2.828 1.00 93.31 94 ASP A O 1
ATOM 787 N N . MET A 1 95 ? 7.025 -2.246 1.798 1.00 96.19 95 MET A N 1
ATOM 788 C CA . MET A 1 95 ? 6.328 -0.977 1.582 1.00 96.19 95 MET A CA 1
ATOM 789 C C . MET A 1 95 ? 5.522 -0.599 2.823 1.00 96.19 95 MET A C 1
ATOM 791 O O . MET A 1 95 ? 4.568 -1.292 3.196 1.00 96.19 95 MET A O 1
ATOM 795 N N . PHE A 1 96 ? 5.885 0.517 3.454 1.00 97.00 96 PHE A N 1
ATOM 796 C CA . PHE A 1 96 ? 5.166 1.073 4.596 1.00 97.00 96 PHE A CA 1
ATOM 797 C C . PHE A 1 96 ? 4.384 2.318 4.195 1.00 97.00 96 PHE A C 1
ATOM 799 O O . PHE A 1 96 ? 4.853 3.165 3.439 1.00 97.00 96 PHE A O 1
ATOM 806 N N . VAL A 1 97 ? 3.196 2.453 4.773 1.00 96.94 97 VAL A N 1
ATOM 807 C CA . VAL A 1 97 ? 2.361 3.646 4.642 1.00 96.94 97 VAL A CA 1
ATOM 808 C C . VAL A 1 97 ? 2.178 4.313 5.994 1.00 96.94 97 VAL A C 1
ATOM 810 O O . VAL A 1 97 ? 2.139 3.647 7.032 1.00 96.94 97 VAL A O 1
ATOM 813 N N . GLN A 1 98 ? 2.042 5.633 5.977 1.00 96.75 98 GLN A N 1
ATOM 814 C CA . GLN A 1 98 ? 1.630 6.406 7.135 1.00 96.75 98 GLN A CA 1
ATOM 815 C C . GLN A 1 98 ? 0.113 6.356 7.253 1.00 96.75 98 GLN A C 1
ATOM 817 O O . GLN A 1 98 ? -0.622 6.652 6.305 1.00 96.75 98 GLN A O 1
ATOM 822 N N . VAL A 1 99 ? -0.359 6.001 8.443 1.00 95.94 99 VAL A N 1
ATOM 823 C CA . VAL A 1 99 ? -1.776 6.033 8.791 1.00 95.94 99 VAL A CA 1
ATOM 824 C C . VAL A 1 99 ? -2.020 7.015 9.921 1.00 95.94 99 VAL A C 1
ATOM 826 O O . VAL A 1 99 ? -1.191 7.176 10.820 1.00 95.94 99 VAL A O 1
ATOM 829 N N . LYS A 1 100 ? -3.192 7.645 9.901 1.00 94.44 100 LYS A N 1
ATOM 830 C CA . LYS A 1 100 ? -3.697 8.382 11.053 1.00 94.44 100 LYS A CA 1
ATOM 831 C C . LYS A 1 100 ? -4.186 7.374 12.088 1.00 94.44 100 LYS A C 1
ATOM 833 O O . LYS A 1 100 ? -5.193 6.696 11.867 1.00 94.44 100 LYS A O 1
ATOM 838 N N . TRP A 1 101 ? -3.468 7.258 13.200 1.00 90.94 101 TRP A N 1
ATOM 839 C CA . TRP A 1 101 ? -3.754 6.282 14.243 1.00 90.94 101 TRP A CA 1
ATOM 840 C C . TRP A 1 101 ? -3.985 6.973 15.583 1.00 90.94 101 TRP A C 1
ATOM 842 O O . TRP A 1 101 ? -3.141 7.711 16.084 1.00 90.94 101 TRP A O 1
ATOM 852 N N . LYS A 1 102 ? -5.161 6.731 16.175 1.00 84.12 102 LYS A N 1
ATOM 853 C CA . LYS A 1 102 ? -5.671 7.509 17.319 1.00 84.12 102 LYS A CA 1
ATOM 854 C C . LYS A 1 102 ? -5.717 9.013 16.991 1.00 84.12 102 LYS A C 1
ATOM 856 O O . LYS A 1 102 ? -5.499 9.438 15.859 1.00 84.12 102 LYS A O 1
ATOM 861 N N . ASP A 1 103 ? -6.078 9.839 17.966 1.00 76.12 103 ASP A N 1
ATOM 862 C CA . ASP A 1 103 ? -6.490 11.217 17.681 1.00 76.12 103 ASP A CA 1
ATOM 863 C C . ASP A 1 103 ? -5.368 12.139 17.166 1.00 76.12 103 ASP A C 1
ATOM 865 O O . ASP A 1 103 ? -5.684 13.191 16.605 1.00 76.12 103 ASP A O 1
ATOM 869 N N . LYS A 1 104 ? -4.079 11.790 17.334 1.00 64.38 104 LYS A N 1
ATOM 870 C CA . LYS A 1 104 ? -2.946 12.669 16.965 1.00 64.38 104 LYS A CA 1
ATOM 871 C C . LYS A 1 104 ? -1.642 11.976 16.541 1.00 64.38 104 LYS A C 1
ATOM 873 O O . LYS A 1 104 ? -0.693 12.686 16.226 1.00 64.38 104 LYS A O 1
ATOM 878 N N . GLU A 1 105 ? -1.560 10.647 16.537 1.00 83.62 105 GLU A N 1
ATOM 879 C CA . GLU A 1 105 ? -0.316 9.944 16.197 1.00 83.62 105 GLU A CA 1
ATOM 880 C C . GLU A 1 105 ? -0.348 9.480 14.735 1.00 83.62 105 GLU A C 1
ATOM 882 O O . GLU A 1 105 ? -1.351 8.963 14.237 1.00 83.62 105 GLU A O 1
ATOM 887 N N . THR A 1 106 ? 0.755 9.689 14.020 1.00 92.12 106 THR A N 1
ATOM 888 C CA . THR A 1 106 ? 1.002 9.009 12.749 1.00 92.12 106 THR A CA 1
ATOM 889 C C . THR A 1 106 ? 1.732 7.708 13.041 1.00 92.12 106 THR A C 1
ATOM 891 O O . THR A 1 106 ? 2.615 7.648 13.898 1.00 92.12 106 THR A O 1
ATOM 894 N N . LEU A 1 107 ? 1.337 6.642 12.355 1.00 94.31 107 LEU A N 1
ATOM 895 C CA . LEU A 1 107 ? 1.936 5.325 12.522 1.00 94.31 107 LEU A CA 1
ATOM 896 C C . LEU A 1 107 ? 2.335 4.773 11.156 1.00 94.31 107 LEU A C 1
ATOM 898 O O . LEU A 1 107 ? 1.519 4.744 10.239 1.00 94.31 107 LEU A O 1
ATOM 902 N N . GLY A 1 108 ? 3.577 4.307 11.038 1.00 95.62 108 GLY A N 1
ATOM 903 C CA . GLY A 1 108 ? 4.031 3.540 9.883 1.00 95.62 108 GLY A CA 1
ATOM 904 C C . GLY A 1 108 ? 3.563 2.092 9.990 1.00 95.62 108 GLY A C 1
ATOM 905 O O . GLY A 1 108 ? 3.838 1.421 10.986 1.00 95.62 108 GLY A O 1
ATOM 906 N N . VAL A 1 109 ? 2.852 1.591 8.980 1.00 96.12 109 VAL A N 1
ATOM 907 C CA . VAL A 1 109 ? 2.363 0.206 8.952 1.00 96.12 109 VAL A CA 1
ATOM 908 C C . VAL A 1 109 ? 2.620 -0.451 7.589 1.00 96.12 109 VAL A C 1
ATOM 910 O O . VAL A 1 109 ? 2.518 0.230 6.569 1.00 96.12 109 VAL A O 1
ATOM 913 N N . PRO A 1 110 ? 2.921 -1.765 7.534 1.00 96.94 110 PRO A N 1
ATOM 914 C CA . PRO A 1 110 ? 3.096 -2.464 6.261 1.00 96.94 110 PRO A CA 1
ATOM 915 C C . PRO A 1 110 ? 1.838 -2.414 5.391 1.00 96.94 110 PRO A C 1
ATOM 917 O O . PRO A 1 110 ? 0.757 -2.795 5.851 1.00 96.94 110 PRO A O 1
ATOM 920 N N . LEU A 1 111 ? 1.984 -2.028 4.122 1.00 96.50 111 LEU A N 1
ATOM 921 C CA . LEU A 1 111 ? 0.883 -1.926 3.160 1.00 96.50 111 LEU A CA 1
ATOM 922 C C . LEU A 1 111 ? 0.201 -3.281 2.924 1.00 96.50 111 LEU A C 1
ATOM 924 O O . LEU A 1 111 ? -1.022 -3.356 2.831 1.00 96.50 111 LEU A O 1
ATOM 928 N N . LYS A 1 112 ? 0.978 -4.373 2.921 1.00 95.88 112 LYS A N 1
ATOM 929 C CA . LYS A 1 112 ? 0.497 -5.749 2.691 1.00 95.88 112 LYS A CA 1
ATOM 930 C C . LYS A 1 112 ? -0.611 -6.217 3.641 1.00 95.88 112 LYS A C 1
ATOM 932 O O . LYS A 1 112 ? -1.337 -7.151 3.315 1.00 95.88 112 LYS A O 1
ATOM 937 N N . GLN A 1 113 ? -0.729 -5.603 4.821 1.00 96.69 113 GLN A N 1
ATOM 938 C CA . GLN A 1 113 ? -1.734 -5.985 5.815 1.00 96.69 113 GLN A CA 1
ATOM 939 C C . GLN A 1 113 ? -3.072 -5.248 5.623 1.00 96.69 113 GLN A C 1
ATOM 941 O O . GLN A 1 113 ? -4.041 -5.526 6.334 1.00 96.69 113 GLN A O 1
ATOM 946 N N . LEU A 1 114 ? -3.129 -4.288 4.696 1.00 97.12 114 LEU A N 1
ATOM 947 C CA . LEU A 1 114 ? -4.252 -3.383 4.496 1.00 97.12 114 LEU A CA 1
ATOM 948 C C . LEU A 1 114 ? -5.016 -3.711 3.210 1.00 97.12 114 LEU A C 1
ATOM 950 O O . LEU A 1 114 ? -4.473 -4.217 2.233 1.00 97.12 114 LEU A O 1
ATOM 954 N N . LYS A 1 115 ? -6.304 -3.372 3.207 1.00 97.19 115 LYS A N 1
ATOM 955 C CA . LYS A 1 115 ? -7.170 -3.424 2.030 1.00 97.19 115 LYS A CA 1
ATOM 956 C C . LYS A 1 115 ? -7.940 -2.119 1.883 1.00 97.19 115 LYS A C 1
ATOM 958 O O . LYS A 1 115 ? -8.721 -1.776 2.772 1.00 97.19 115 LYS A O 1
ATOM 963 N N . GLY A 1 116 ? -7.760 -1.427 0.759 1.00 96.44 116 GLY A N 1
ATOM 964 C CA . GLY A 1 116 ? -8.476 -0.186 0.455 1.00 96.44 116 GLY A CA 1
ATOM 965 C C . GLY A 1 116 ? -10.002 -0.355 0.471 1.00 96.44 116 GLY A C 1
ATOM 966 O O . GLY A 1 116 ? -10.542 -1.370 0.017 1.00 96.44 116 GLY A O 1
ATOM 967 N N . ILE A 1 117 ? -10.706 0.643 1.008 1.00 96.75 117 ILE A N 1
ATOM 968 C CA . ILE A 1 117 ? -12.170 0.723 1.047 1.00 96.75 117 ILE A CA 1
ATOM 969 C C . ILE A 1 117 ? -12.623 1.815 0.077 1.00 96.75 117 ILE A C 1
ATOM 971 O O . ILE A 1 117 ? -12.318 2.984 0.285 1.00 96.75 117 ILE A O 1
ATOM 975 N N . ASN A 1 118 ? -13.417 1.435 -0.931 1.00 92.62 118 ASN A N 1
ATOM 976 C CA . ASN A 1 118 ? -14.002 2.358 -1.915 1.00 92.62 118 ASN A CA 1
ATOM 977 C C . ASN A 1 118 ? -12.966 3.292 -2.575 1.00 92.62 118 ASN A C 1
ATOM 979 O O . ASN A 1 118 ? -13.206 4.487 -2.731 1.00 92.62 118 ASN A O 1
ATOM 983 N N . VAL A 1 119 ? -11.807 2.727 -2.911 1.00 94.12 119 VAL A N 1
ATOM 984 C CA . VAL A 1 119 ? -10.722 3.424 -3.605 1.00 94.12 119 VAL A CA 1
ATOM 985 C C . VAL A 1 119 ? -10.963 3.439 -5.112 1.00 94.12 119 VAL A C 1
ATOM 987 O O . VAL A 1 119 ? -11.725 2.618 -5.633 1.00 94.12 119 VAL A O 1
ATOM 990 N N . ASP A 1 120 ? -10.327 4.378 -5.806 1.00 93.00 120 ASP A N 1
ATOM 991 C CA . ASP A 1 120 ? -10.359 4.452 -7.262 1.00 93.00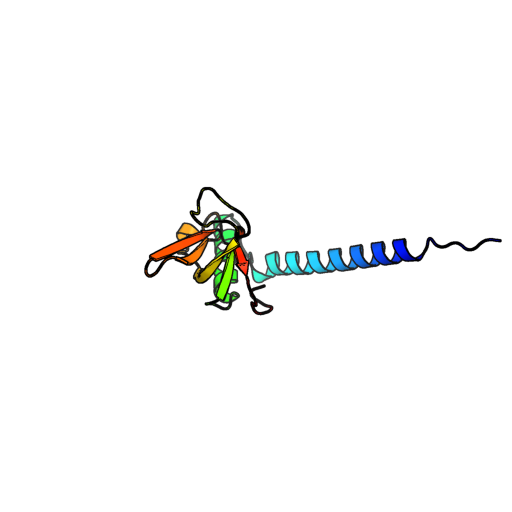 120 ASP A CA 1
ATOM 992 C C . ASP A 1 120 ? -9.606 3.275 -7.908 1.00 93.00 120 ASP A C 1
ATOM 994 O O . ASP A 1 120 ? -8.857 2.550 -7.252 1.00 93.00 120 ASP A O 1
ATOM 998 N N . ASP A 1 121 ? -9.798 3.084 -9.213 1.00 89.00 121 ASP A N 1
ATOM 999 C CA . ASP A 1 121 ? -9.227 1.944 -9.934 1.00 89.00 121 ASP A CA 1
ATOM 1000 C C . ASP A 1 121 ? -7.689 1.933 -9.973 1.00 89.00 121 ASP A C 1
ATOM 1002 O O . ASP A 1 121 ? -7.115 0.861 -10.165 1.00 89.00 121 ASP A O 1
ATOM 1006 N N . LYS A 1 122 ? -7.010 3.078 -9.794 1.00 88.88 122 LYS A N 1
ATOM 1007 C CA . LYS A 1 122 ? -5.540 3.126 -9.746 1.00 88.88 122 LYS A CA 1
ATOM 1008 C C . LYS A 1 122 ? -5.002 2.657 -8.396 1.00 88.88 122 LYS A C 1
ATOM 1010 O O . LYS A 1 122 ? -3.980 1.985 -8.358 1.00 88.88 122 LYS A O 1
ATOM 1015 N N . THR A 1 123 ? -5.708 2.978 -7.314 1.00 90.94 123 THR A N 1
ATOM 1016 C CA . THR A 1 123 ? -5.306 2.666 -5.930 1.00 90.94 123 THR A CA 1
ATOM 1017 C C . THR A 1 123 ? -5.723 1.254 -5.477 1.00 90.94 123 THR A C 1
ATOM 1019 O O . THR A 1 123 ? -5.359 0.810 -4.389 1.00 90.94 123 THR A O 1
ATOM 1022 N N . LYS A 1 124 ? -6.536 0.554 -6.271 1.00 87.31 124 LYS A N 1
ATOM 1023 C CA . LYS A 1 124 ? -7.224 -0.689 -5.892 1.00 87.31 124 LYS A CA 1
ATOM 1024 C C . LYS A 1 124 ? -6.361 -1.949 -5.815 1.00 87.31 124 LYS A C 1
ATOM 1026 O O . LYS A 1 124 ? -5.519 -2.168 -6.710 1.00 87.31 124 LYS A O 1
#